Protein AF-X0W8D6-F1 (afdb_monomer)

Secondary structure (DSSP, 8-state):
-HHHHHHHHHHHHHHHHHHHHHHHT-----SSPPP--SS-PPPPSSS--SS--THHHHHHHHHHHHHHHHHHHHHTS--HHHHHHHHHHHIIIIIIITS----TTTHHHHHHHHHH-TT-PPPHHHHHHHHHHHHHHHHH-SHIIIII-HHHHHHHHH-SS-----HHHHHHH-

Structure (mmCIF, N/CA/C/O backbone):
data_AF-X0W8D6-F1
#
_entry.id   AF-X0W8D6-F1
#
loop_
_atom_site.group_PDB
_atom_site.id
_atom_site.type_symbol
_atom_site.label_atom_id
_atom_site.label_alt_id
_atom_site.label_comp_id
_atom_site.label_asym_id
_atom_site.label_entity_id
_atom_site.label_seq_id
_atom_site.pdbx_PDB_ins_code
_atom_site.Cartn_x
_atom_site.Cartn_y
_atom_site.Cartn_z
_atom_site.occupancy
_atom_site.B_iso_or_equiv
_atom_site.auth_seq_id
_atom_site.auth_comp_id
_atom_site.auth_asym_id
_atom_site.auth_atom_id
_atom_site.pdbx_PDB_model_num
ATOM 1 N N . MET A 1 1 ? -18.870 14.950 -43.318 1.00 57.53 1 MET A N 1
ATOM 2 C CA . MET A 1 1 ? -18.615 14.296 -42.012 1.00 57.53 1 MET A CA 1
ATOM 3 C C . MET A 1 1 ? -17.134 14.039 -41.727 1.00 57.53 1 MET A C 1
ATOM 5 O O . MET A 1 1 ? -16.664 14.544 -40.721 1.00 57.53 1 MET A O 1
ATOM 9 N N . ILE A 1 2 ? -16.368 13.355 -42.591 1.00 62.09 2 ILE A N 1
ATOM 10 C CA . ILE A 1 2 ? -14.949 12.997 -42.324 1.00 62.09 2 ILE A CA 1
ATOM 11 C C . ILE A 1 2 ? -14.048 14.218 -42.045 1.00 62.09 2 ILE A C 1
ATOM 13 O O . ILE A 1 2 ? -13.246 14.195 -41.120 1.00 62.09 2 ILE A O 1
ATOM 17 N N . ARG A 1 3 ? -14.222 15.321 -42.785 1.00 66.56 3 ARG A N 1
ATOM 18 C CA . ARG A 1 3 ? -13.400 16.538 -42.635 1.00 66.56 3 ARG A CA 1
ATOM 19 C C . ARG A 1 3 ? -13.655 17.303 -41.325 1.00 66.56 3 ARG A C 1
ATOM 21 O O . ARG A 1 3 ? -12.725 17.871 -40.777 1.00 66.56 3 ARG A O 1
ATOM 28 N N . GLN A 1 4 ? -14.887 17.284 -40.807 1.00 63.94 4 GLN A N 1
ATOM 29 C CA . GLN A 1 4 ? -15.228 17.864 -39.495 1.00 63.94 4 GLN A CA 1
ATOM 30 C C . GLN A 1 4 ? -14.720 16.993 -38.345 1.00 63.94 4 GLN A C 1
ATOM 32 O O . GLN A 1 4 ? -14.195 17.519 -37.371 1.00 63.94 4 GLN A O 1
ATOM 37 N N . LEU A 1 5 ? -14.816 15.669 -38.492 1.00 62.78 5 LEU A N 1
ATOM 38 C CA . LEU A 1 5 ? -14.273 14.721 -37.524 1.00 62.78 5 LEU A CA 1
ATOM 39 C C . LEU A 1 5 ? -12.746 14.879 -37.408 1.00 62.78 5 LEU A C 1
ATOM 41 O O . LEU A 1 5 ? -12.223 14.937 -36.303 1.00 62.78 5 LEU A O 1
ATOM 45 N N . LEU A 1 6 ? -12.053 15.053 -38.542 1.00 65.12 6 LEU A N 1
ATOM 46 C CA . LEU A 1 6 ? -10.605 15.265 -38.591 1.00 65.12 6 LEU A CA 1
ATOM 47 C C . LEU A 1 6 ? -10.175 16.572 -37.904 1.00 65.12 6 LEU A C 1
ATOM 49 O O . LEU A 1 6 ? -9.190 16.560 -37.185 1.00 65.12 6 LEU A O 1
ATOM 53 N N . ILE A 1 7 ? -10.918 17.673 -38.076 1.00 71.19 7 ILE A N 1
ATOM 54 C CA . ILE A 1 7 ? -10.609 18.986 -37.469 1.00 71.19 7 ILE A CA 1
ATOM 55 C C . ILE A 1 7 ? -10.805 18.982 -35.942 1.00 71.19 7 ILE A C 1
ATOM 57 O O . ILE A 1 7 ? -10.118 19.715 -35.238 1.00 71.19 7 ILE A O 1
ATOM 61 N N . ILE A 1 8 ? -11.721 18.158 -35.424 1.00 73.25 8 ILE A N 1
ATOM 62 C CA . ILE A 1 8 ? -11.970 18.024 -33.978 1.00 73.25 8 ILE A CA 1
ATOM 63 C C . ILE A 1 8 ? -10.959 17.067 -33.327 1.00 73.25 8 ILE A C 1
ATOM 65 O O . ILE A 1 8 ? -10.550 17.280 -32.188 1.00 73.25 8 ILE A O 1
ATOM 69 N N . LEU A 1 9 ? -10.526 16.026 -34.045 1.00 71.94 9 LEU A N 1
ATOM 70 C CA . LEU A 1 9 ? -9.599 15.014 -33.531 1.00 71.94 9 LEU A CA 1
ATOM 71 C C . LEU A 1 9 ? -8.123 15.412 -33.643 1.00 71.94 9 LEU A C 1
ATOM 73 O O . LEU A 1 9 ? -7.342 15.022 -32.779 1.00 71.94 9 LEU A O 1
ATOM 77 N N . THR A 1 10 ? -7.721 16.205 -34.640 1.00 73.19 10 THR A N 1
ATOM 78 C CA . THR A 1 10 ? -6.333 16.681 -34.786 1.00 73.19 10 THR A CA 1
ATOM 79 C C . THR A 1 10 ? -5.788 17.470 -33.589 1.00 73.19 10 THR A C 1
ATOM 81 O O . THR A 1 10 ? -4.664 17.160 -33.195 1.00 73.19 10 THR A O 1
ATOM 84 N N . PRO A 1 11 ? -6.507 18.411 -32.939 1.00 78.19 11 PRO A N 1
ATOM 85 C CA . PRO A 1 11 ? -5.974 19.122 -31.774 1.00 78.19 11 PRO A CA 1
ATOM 86 C C . PRO A 1 11 ? -5.831 18.234 -30.532 1.00 78.19 11 PRO A C 1
ATOM 88 O O . PRO A 1 11 ? -5.205 18.661 -29.572 1.00 78.19 11 PRO A O 1
ATOM 91 N N . ILE A 1 12 ? -6.389 17.017 -30.536 1.00 79.75 12 ILE A N 1
ATOM 92 C CA . ILE A 1 12 ? -6.284 16.048 -29.434 1.00 79.75 12 ILE A CA 1
ATOM 93 C C . ILE A 1 12 ? -5.220 14.991 -29.755 1.00 79.75 12 ILE A C 1
ATOM 95 O O . ILE A 1 12 ? -4.371 14.684 -28.924 1.00 79.75 12 ILE A O 1
ATOM 99 N N . LEU A 1 13 ? -5.223 14.463 -30.981 1.00 81.69 13 LEU A N 1
ATOM 100 C CA . LEU A 1 13 ? -4.274 13.445 -31.435 1.00 81.69 13 LEU A CA 1
ATOM 101 C C . LEU A 1 13 ? -2.849 13.982 -31.542 1.00 81.69 13 LEU A C 1
ATOM 103 O O . LEU A 1 13 ? -1.914 13.280 -31.181 1.00 81.69 13 LEU A O 1
ATOM 107 N N . LEU A 1 14 ? -2.668 15.213 -32.017 1.00 83.06 14 LEU A N 1
ATOM 108 C CA . LEU A 1 14 ? -1.343 15.786 -32.235 1.00 83.06 14 LEU A CA 1
ATOM 109 C C . LEU A 1 14 ? -0.573 16.029 -30.921 1.00 83.06 14 LEU A C 1
ATOM 111 O O . LEU A 1 14 ? 0.573 15.583 -30.848 1.00 83.06 14 LEU A O 1
ATOM 115 N N . PRO A 1 15 ? -1.157 16.621 -29.855 1.00 83.31 15 PRO A N 1
ATOM 116 C CA . PRO A 1 15 ? -0.472 16.687 -28.567 1.00 83.31 15 PRO A CA 1
ATOM 117 C C . PRO A 1 15 ? -0.327 15.312 -27.912 1.00 83.31 15 PRO A C 1
ATOM 119 O O . PRO A 1 15 ? 0.687 15.081 -27.268 1.00 83.31 15 PRO A O 1
ATOM 122 N N . LEU A 1 16 ? -1.269 14.379 -28.098 1.00 82.94 16 LEU A N 1
ATOM 123 C CA . LEU A 1 16 ? -1.157 13.022 -27.550 1.00 82.94 16 LEU A CA 1
ATOM 124 C C . LEU A 1 16 ? 0.011 12.245 -28.180 1.00 82.94 16 LEU A C 1
ATOM 126 O O . LEU A 1 16 ? 0.792 11.620 -27.469 1.00 82.94 16 LEU A O 1
ATOM 130 N N . ILE A 1 17 ? 0.163 12.323 -29.504 1.00 83.38 17 ILE A N 1
ATOM 131 C CA . ILE A 1 17 ? 1.278 11.716 -30.242 1.00 83.38 17 ILE A CA 1
ATOM 132 C C . ILE A 1 17 ? 2.597 12.384 -29.842 1.00 83.38 17 ILE A C 1
ATOM 134 O O . ILE A 1 17 ? 3.574 11.688 -29.578 1.00 83.38 17 ILE A O 1
ATOM 138 N N . LEU A 1 18 ? 2.625 13.716 -29.730 1.00 83.94 18 LEU A N 1
ATOM 139 C CA . LEU A 1 18 ? 3.806 14.447 -29.271 1.00 83.94 18 LEU A CA 1
ATOM 140 C C . LEU A 1 18 ? 4.206 14.039 -27.843 1.00 83.94 18 LEU A C 1
ATOM 142 O O . LEU A 1 18 ? 5.385 13.820 -27.576 1.00 83.94 18 LEU A O 1
ATOM 146 N N . LEU A 1 19 ? 3.231 13.876 -26.945 1.00 81.06 19 LEU A N 1
ATOM 147 C CA . LEU A 1 19 ? 3.448 13.417 -25.574 1.00 81.06 19 LEU A CA 1
ATOM 148 C C . LEU A 1 19 ? 4.019 11.991 -25.539 1.00 81.06 19 LEU A C 1
ATOM 150 O O . LEU A 1 19 ? 4.934 11.725 -24.767 1.00 81.06 19 LEU A O 1
ATOM 154 N N . MET A 1 20 ? 3.526 11.087 -26.395 1.00 77.62 20 MET A N 1
ATOM 155 C CA . MET A 1 20 ? 4.047 9.717 -26.495 1.00 77.62 20 MET A CA 1
ATOM 156 C C . MET A 1 20 ? 5.480 9.667 -27.041 1.00 77.62 20 MET A C 1
ATOM 158 O O . MET A 1 20 ? 6.289 8.888 -26.540 1.00 77.62 20 MET A O 1
ATOM 162 N N . VAL A 1 21 ? 5.818 10.510 -28.022 1.00 79.50 21 VAL A N 1
ATOM 163 C CA . VAL A 1 21 ? 7.187 10.614 -28.560 1.00 79.50 21 VAL A CA 1
ATOM 164 C C . VAL A 1 21 ? 8.150 11.165 -27.504 1.00 79.50 21 VAL A C 1
ATOM 166 O O . VAL A 1 21 ? 9.241 10.628 -27.331 1.00 79.50 21 VAL A O 1
ATOM 169 N N . LEU A 1 22 ? 7.737 12.190 -26.750 1.00 74.50 22 LEU A N 1
ATOM 170 C CA . LEU A 1 22 ? 8.529 12.744 -25.646 1.00 74.50 22 LEU A CA 1
ATOM 171 C C . LEU A 1 22 ? 8.705 11.744 -24.495 1.00 74.50 22 LEU A C 1
ATOM 173 O O . LEU A 1 22 ? 9.785 11.673 -23.915 1.00 74.50 22 LEU A O 1
ATOM 177 N N . ALA A 1 23 ? 7.681 10.941 -24.192 1.00 71.75 23 ALA A N 1
ATOM 178 C CA . ALA A 1 23 ? 7.766 9.889 -23.182 1.00 71.75 23 ALA A CA 1
ATOM 179 C C . ALA A 1 23 ? 8.738 8.766 -23.582 1.00 71.75 23 ALA A C 1
ATOM 181 O O . ALA A 1 23 ? 9.431 8.236 -22.724 1.00 71.75 23 ALA A O 1
ATOM 182 N N . HIS A 1 24 ? 8.839 8.434 -24.874 1.00 63.78 24 HIS A N 1
ATOM 183 C CA . HIS A 1 24 ? 9.802 7.441 -25.371 1.00 63.78 24 HIS A CA 1
ATOM 184 C C . HIS A 1 24 ? 11.262 7.897 -25.255 1.00 63.78 24 HIS A C 1
ATOM 186 O O . HIS A 1 24 ? 12.157 7.071 -25.110 1.00 63.78 24 HIS A O 1
ATOM 192 N N . ALA A 1 25 ? 11.512 9.206 -25.323 1.00 62.22 25 ALA A N 1
ATOM 193 C CA . ALA A 1 25 ? 12.846 9.772 -25.136 1.00 62.22 25 ALA A CA 1
ATOM 194 C C . ALA A 1 25 ? 13.243 9.898 -23.652 1.00 62.22 25 ALA A C 1
ATOM 196 O O . ALA A 1 25 ? 14.393 10.222 -23.348 1.00 62.22 25 ALA A O 1
ATOM 197 N N . ALA A 1 26 ? 12.310 9.666 -22.723 1.00 62.50 26 ALA A N 1
ATOM 198 C CA . ALA A 1 26 ? 12.580 9.738 -21.299 1.00 62.50 26 ALA A CA 1
ATOM 199 C C . ALA A 1 26 ? 13.265 8.448 -20.826 1.00 62.50 26 ALA A C 1
ATOM 201 O O . ALA A 1 26 ? 12.633 7.412 -20.637 1.00 62.50 26 ALA A O 1
ATOM 202 N N . MET A 1 27 ? 14.574 8.528 -20.601 1.00 56.41 27 MET A N 1
ATOM 203 C CA . MET A 1 27 ? 15.297 7.505 -19.850 1.00 56.41 27 MET A CA 1
ATOM 204 C C . MET A 1 27 ? 14.850 7.562 -18.385 1.00 56.41 27 MET A C 1
ATOM 206 O O . MET A 1 27 ? 14.756 8.647 -17.804 1.00 56.41 27 MET A O 1
ATOM 210 N N . ALA A 1 28 ? 14.568 6.403 -17.788 1.00 56.03 28 ALA A N 1
ATOM 211 C CA . ALA A 1 28 ? 14.249 6.285 -16.370 1.00 56.03 28 ALA A CA 1
ATOM 212 C C . ALA A 1 28 ? 15.480 6.673 -15.537 1.00 56.03 28 ALA A C 1
ATOM 214 O O . ALA A 1 28 ? 16.357 5.856 -15.274 1.00 56.03 28 ALA A O 1
ATOM 215 N N . GLN A 1 29 ? 15.568 7.949 -15.173 1.00 50.69 29 GLN A N 1
ATOM 216 C CA . GLN A 1 29 ? 16.638 8.475 -14.340 1.00 50.69 29 GLN A CA 1
ATOM 217 C C . GLN A 1 29 ? 16.214 8.378 -12.872 1.00 50.69 29 GLN A C 1
ATOM 219 O O . GLN A 1 29 ? 15.132 8.844 -12.506 1.00 50.69 29 GLN A O 1
ATOM 224 N N . GLU A 1 30 ? 17.063 7.795 -12.025 1.00 58.53 30 GLU A N 1
ATOM 225 C CA . GLU A 1 30 ? 16.893 7.816 -10.571 1.00 58.53 30 GLU A CA 1
ATOM 226 C C . GLU A 1 30 ? 16.894 9.269 -10.082 1.00 58.53 30 GLU A C 1
ATOM 228 O O . GLU A 1 30 ? 17.929 9.919 -9.952 1.00 58.53 30 GLU A O 1
ATOM 233 N N . LEU A 1 31 ? 15.693 9.808 -9.862 1.00 53.72 31 LEU A N 1
ATOM 234 C CA . LEU A 1 31 ? 15.482 11.218 -9.527 1.00 53.72 31 LEU A CA 1
ATOM 235 C C . LEU A 1 31 ? 16.000 11.569 -8.118 1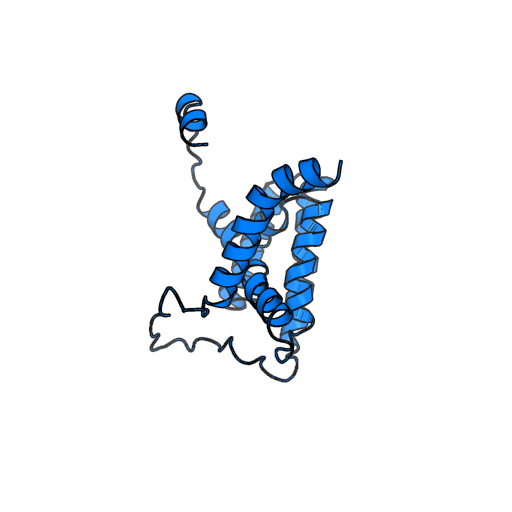.00 53.72 31 LEU A C 1
ATOM 237 O O . LEU A 1 31 ? 16.118 12.743 -7.776 1.00 53.72 31 LEU A O 1
ATOM 241 N N . ILE A 1 32 ? 16.295 10.554 -7.299 1.00 64.88 32 ILE A N 1
ATOM 242 C CA . ILE A 1 32 ? 16.840 10.676 -5.947 1.00 64.88 32 ILE A CA 1
ATOM 243 C C . ILE A 1 32 ? 17.892 9.568 -5.774 1.00 64.88 32 ILE A C 1
ATOM 245 O O . ILE A 1 32 ? 17.506 8.398 -5.733 1.00 64.88 32 ILE A O 1
ATOM 249 N N . PRO A 1 33 ? 19.194 9.893 -5.672 1.00 65.56 33 PRO A N 1
ATOM 250 C CA . PRO A 1 33 ? 20.211 8.887 -5.400 1.00 65.56 33 PRO A CA 1
ATOM 251 C C . PRO A 1 33 ? 19.962 8.268 -4.022 1.00 65.56 33 PRO A C 1
ATOM 253 O O . PRO A 1 33 ? 19.711 8.973 -3.039 1.00 65.56 33 PRO A O 1
ATOM 256 N N . ILE A 1 34 ? 20.003 6.939 -3.958 1.00 66.00 34 ILE A N 1
ATOM 257 C CA . ILE A 1 34 ? 19.821 6.194 -2.713 1.00 66.00 34 ILE A CA 1
ATOM 258 C C . ILE A 1 34 ? 21.017 6.517 -1.798 1.00 66.00 34 ILE A C 1
ATOM 260 O O . ILE A 1 34 ? 22.154 6.477 -2.267 1.00 66.00 34 ILE A O 1
ATOM 264 N N . PRO A 1 35 ? 20.812 6.874 -0.519 1.00 70.50 35 PRO A N 1
ATOM 265 C CA . PRO A 1 35 ? 21.925 7.164 0.379 1.00 70.50 35 PRO A CA 1
ATOM 266 C C . PRO A 1 35 ? 22.774 5.912 0.646 1.00 70.50 35 PRO A C 1
ATOM 268 O O . PRO A 1 35 ? 22.236 4.829 0.882 1.00 70.50 35 PRO A O 1
ATOM 271 N N . ASP A 1 36 ? 24.098 6.079 0.675 1.00 72.44 36 ASP A N 1
ATOM 272 C CA . ASP A 1 36 ? 25.033 4.997 0.989 1.00 72.44 36 ASP A CA 1
ATOM 273 C C . ASP A 1 36 ? 24.930 4.594 2.465 1.00 72.44 36 ASP A C 1
ATOM 275 O O . ASP A 1 36 ? 25.307 5.333 3.381 1.00 72.44 36 ASP A O 1
ATOM 279 N N . PHE A 1 37 ? 24.428 3.386 2.719 1.00 74.75 37 PHE A N 1
ATOM 280 C CA . PHE A 1 37 ? 24.322 2.837 4.066 1.00 74.75 37 PHE A CA 1
ATOM 281 C C . PHE A 1 37 ? 25.530 1.947 4.394 1.00 74.75 37 PHE A C 1
ATOM 283 O O . PHE A 1 37 ? 25.726 0.891 3.803 1.00 74.75 37 PHE A O 1
ATOM 290 N N . THR A 1 38 ? 26.304 2.297 5.425 1.00 73.38 38 THR A N 1
ATOM 291 C CA . THR A 1 38 ? 27.498 1.525 5.843 1.00 73.38 38 THR A CA 1
ATOM 292 C C . THR A 1 38 ? 27.164 0.181 6.505 1.00 73.38 38 THR A C 1
ATOM 294 O O . THR A 1 38 ? 27.982 -0.733 6.509 1.00 73.38 38 THR A O 1
ATOM 297 N N . LYS A 1 39 ? 25.977 0.062 7.117 1.00 73.31 39 LYS A N 1
ATOM 298 C CA . LYS A 1 39 ? 25.540 -1.118 7.896 1.00 73.31 39 LYS A CA 1
ATOM 299 C C . LYS A 1 39 ? 24.380 -1.893 7.272 1.00 73.31 39 LYS A C 1
ATOM 301 O O . LYS A 1 39 ? 24.091 -2.996 7.731 1.00 73.31 39 LYS A O 1
ATOM 306 N N . TYR A 1 40 ? 23.692 -1.323 6.287 1.00 65.62 40 TYR A N 1
ATOM 307 C CA . TYR A 1 40 ? 22.492 -1.912 5.705 1.00 65.62 40 TYR A CA 1
ATOM 308 C C . TYR A 1 40 ? 22.708 -2.127 4.214 1.00 65.62 40 TYR A C 1
ATOM 310 O O . TYR A 1 40 ? 22.841 -1.173 3.460 1.00 65.62 40 TYR A O 1
ATOM 318 N N . GLN A 1 41 ? 22.759 -3.387 3.795 1.00 62.56 41 GLN A N 1
ATOM 319 C CA . GLN A 1 41 ? 22.830 -3.727 2.379 1.00 62.56 41 GLN A CA 1
ATOM 320 C C . GLN A 1 41 ? 21.438 -3.529 1.777 1.00 62.56 41 GLN A C 1
ATOM 322 O O . GLN A 1 41 ? 20.470 -4.159 2.216 1.00 62.56 41 GLN A O 1
ATOM 327 N N . ILE A 1 42 ? 21.331 -2.623 0.806 1.00 62.62 42 ILE A N 1
ATOM 328 C CA . ILE A 1 42 ? 20.111 -2.453 0.019 1.00 62.62 42 ILE A CA 1
ATOM 329 C C . ILE A 1 42 ? 19.929 -3.738 -0.790 1.00 62.62 42 ILE A C 1
ATOM 331 O O . ILE A 1 42 ? 20.876 -4.252 -1.376 1.00 62.62 42 ILE A O 1
ATOM 335 N N . LYS A 1 43 ? 18.722 -4.303 -0.769 1.00 58.88 43 LYS A N 1
ATOM 336 C CA . LYS A 1 43 ? 18.422 -5.495 -1.560 1.00 58.88 43 LYS A CA 1
ATOM 337 C C . LYS A 1 43 ? 18.237 -5.064 -3.015 1.00 58.88 43 LYS A C 1
ATOM 339 O O . LYS A 1 43 ? 17.350 -4.255 -3.277 1.00 58.88 43 LYS A O 1
ATOM 344 N N . ASP A 1 44 ? 19.051 -5.598 -3.922 1.00 55.62 44 ASP A N 1
ATOM 345 C CA . ASP A 1 44 ? 18.987 -5.267 -5.348 1.00 55.62 44 ASP A CA 1
ATOM 346 C C . ASP A 1 44 ? 17.591 -5.554 -5.922 1.00 55.62 44 ASP A C 1
ATOM 348 O O . ASP A 1 44 ? 17.045 -6.649 -5.764 1.00 55.62 44 ASP A O 1
ATOM 352 N N . THR A 1 45 ? 17.005 -4.553 -6.579 1.00 56.47 45 THR A N 1
ATOM 353 C CA . THR A 1 45 ? 15.676 -4.610 -7.217 1.00 56.47 45 THR A CA 1
ATOM 354 C C . THR A 1 45 ? 15.747 -4.867 -8.725 1.00 56.47 45 THR A C 1
ATOM 356 O O . THR A 1 45 ? 14.733 -5.191 -9.338 1.00 56.47 45 THR A O 1
ATOM 359 N N . ILE A 1 46 ? 16.938 -4.731 -9.320 1.00 49.91 46 ILE A N 1
ATOM 360 C CA . ILE A 1 46 ? 17.170 -4.740 -10.775 1.00 49.91 46 ILE A CA 1
ATOM 361 C C . ILE A 1 46 ? 17.220 -6.165 -11.344 1.00 49.91 46 ILE A C 1
ATOM 363 O O . ILE A 1 46 ? 16.876 -6.377 -12.502 1.00 49.91 46 ILE A O 1
ATOM 367 N N . ASN A 1 47 ? 17.579 -7.159 -10.530 1.00 48.84 47 ASN A N 1
ATOM 368 C CA . ASN A 1 47 ? 17.562 -8.564 -10.929 1.00 48.84 47 ASN A CA 1
ATOM 369 C C . ASN A 1 47 ? 16.489 -9.306 -10.127 1.00 48.84 47 ASN A C 1
ATOM 371 O O . ASN A 1 47 ? 16.517 -9.215 -8.896 1.00 48.84 47 ASN A O 1
ATOM 375 N N . PRO A 1 48 ? 15.568 -10.065 -10.756 1.00 49.78 48 PRO A N 1
ATOM 376 C CA . PRO A 1 48 ? 14.729 -10.981 -10.001 1.00 49.78 48 PRO A CA 1
ATOM 377 C C . PRO A 1 48 ? 15.673 -11.943 -9.267 1.00 49.78 48 PRO A C 1
ATOM 379 O O . PRO A 1 48 ? 16.460 -12.634 -9.922 1.00 49.78 48 PRO A O 1
ATOM 382 N N . PRO A 1 49 ? 15.669 -11.993 -7.923 1.00 47.19 49 PRO A N 1
ATOM 383 C CA . PRO A 1 49 ? 16.413 -13.030 -7.243 1.00 47.19 49 PRO A CA 1
ATOM 384 C C . PRO A 1 49 ? 15.834 -14.365 -7.713 1.00 47.19 49 PRO A C 1
ATOM 386 O O . PRO A 1 49 ? 14.634 -14.615 -7.597 1.00 47.19 49 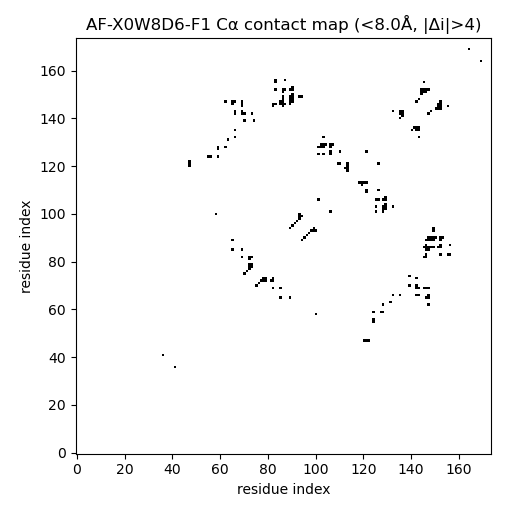PRO A O 1
ATOM 389 N N . GLY A 1 50 ? 16.683 -15.212 -8.292 1.00 49.47 50 GLY A N 1
ATOM 390 C CA . GLY A 1 50 ? 16.331 -16.608 -8.510 1.00 49.47 50 GLY A CA 1
ATOM 391 C 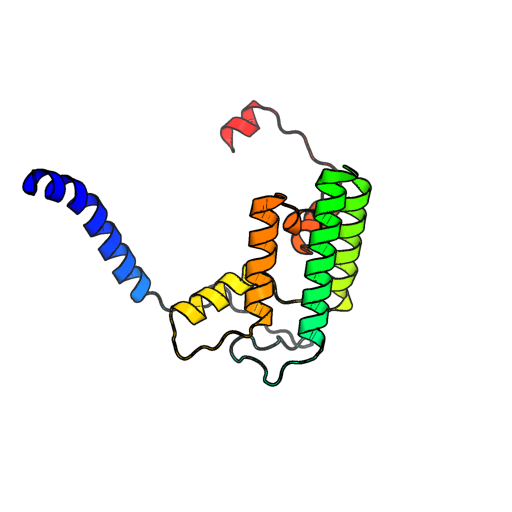C . GLY A 1 50 ? 16.035 -17.317 -7.182 1.00 49.47 50 GLY A C 1
ATOM 392 O O . GLY A 1 50 ? 16.127 -16.731 -6.101 1.00 49.47 50 GLY A O 1
ATOM 393 N N . PRO A 1 51 ? 15.884 -18.642 -7.256 1.00 47.75 51 PRO A N 1
ATOM 394 C CA . PRO A 1 51 ? 14.601 -19.348 -7.191 1.00 47.75 51 PRO A CA 1
ATOM 395 C C . PRO A 1 51 ? 13.664 -18.877 -6.064 1.00 47.75 51 PRO A C 1
ATOM 397 O O . PRO A 1 51 ? 14.105 -18.490 -4.985 1.00 47.75 51 PRO A O 1
ATOM 400 N N . VAL A 1 52 ? 12.356 -18.994 -6.325 1.00 49.06 52 VAL A N 1
ATOM 401 C CA . VAL A 1 52 ? 11.237 -18.659 -5.428 1.00 49.06 52 VAL A CA 1
ATOM 402 C C . VAL A 1 52 ? 11.537 -19.068 -3.985 1.00 49.06 52 VAL A C 1
ATOM 404 O O . VAL A 1 52 ? 11.491 -20.248 -3.629 1.00 49.06 52 VAL A O 1
ATOM 407 N N . GLN A 1 53 ? 11.854 -18.088 -3.140 1.00 56.69 53 GLN A N 1
ATOM 408 C CA . GLN A 1 53 ? 12.003 -18.330 -1.713 1.00 56.69 53 GLN A CA 1
ATOM 409 C C . GLN A 1 53 ? 10.600 -18.513 -1.126 1.00 56.69 53 GLN A C 1
ATOM 411 O O . GLN A 1 53 ? 9.698 -17.713 -1.370 1.00 56.69 53 GLN A O 1
ATOM 416 N N . THR A 1 54 ? 10.401 -19.561 -0.326 1.00 57.75 54 THR A N 1
ATOM 417 C CA . THR A 1 54 ? 9.132 -19.903 0.356 1.00 57.75 54 THR A CA 1
ATOM 418 C C . THR A 1 54 ? 8.517 -18.747 1.158 1.00 57.75 54 THR A C 1
ATOM 420 O O . THR A 1 54 ? 7.324 -18.756 1.462 1.00 57.75 54 THR A O 1
ATOM 423 N N . SER A 1 55 ? 9.314 -17.725 1.461 1.00 65.81 55 SER A N 1
ATOM 424 C CA . SER A 1 55 ? 8.911 -16.457 2.055 1.00 65.81 55 SER A CA 1
ATOM 425 C C . SER A 1 55 ? 7.887 -15.671 1.217 1.00 65.81 55 SER A C 1
ATOM 427 O O . SER A 1 55 ? 7.005 -15.036 1.791 1.00 65.81 55 SER A O 1
ATOM 429 N N . GLU A 1 56 ? 7.922 -15.732 -0.114 1.00 72.25 56 GLU A N 1
ATOM 430 C CA . GLU A 1 56 ? 7.031 -14.925 -0.968 1.00 72.25 56 GLU A CA 1
ATOM 431 C C . GLU A 1 56 ? 5.556 -15.328 -0.843 1.00 72.25 56 GLU A C 1
ATOM 433 O O . GLU A 1 56 ? 4.674 -14.475 -0.721 1.00 72.25 56 GLU A O 1
ATOM 438 N N . TYR A 1 57 ? 5.278 -16.633 -0.794 1.00 79.62 57 TYR A N 1
ATOM 439 C CA . TYR A 1 57 ? 3.916 -17.140 -0.615 1.00 79.62 57 TYR A CA 1
ATOM 440 C C . TYR A 1 57 ? 3.361 -16.843 0.778 1.00 79.62 57 TYR A C 1
ATOM 442 O O . TYR A 1 57 ? 2.162 -16.610 0.922 1.00 79.62 57 TYR A O 1
ATOM 450 N N . LEU A 1 58 ? 4.223 -16.818 1.798 1.00 82.81 58 LEU A N 1
ATOM 451 C CA . LEU A 1 58 ? 3.818 -16.490 3.162 1.00 82.81 58 LEU A CA 1
ATOM 452 C C . LEU A 1 58 ? 3.395 -15.021 3.279 1.00 82.81 58 LEU A C 1
ATOM 454 O O . LEU A 1 58 ? 2.398 -14.724 3.936 1.00 82.81 58 LEU A O 1
ATOM 458 N N . ASP A 1 59 ? 4.090 -14.113 2.590 1.00 81.38 59 ASP A N 1
ATOM 459 C CA . ASP A 1 59 ? 3.681 -12.707 2.539 1.00 81.38 59 ASP A CA 1
ATOM 460 C C . ASP A 1 59 ? 2.387 -12.526 1.755 1.00 81.38 59 ASP A C 1
ATOM 462 O O . ASP A 1 59 ? 1.524 -11.753 2.167 1.00 81.38 59 ASP A O 1
ATOM 466 N N . LEU A 1 60 ? 2.228 -13.249 0.644 1.00 86.06 60 LEU A N 1
ATOM 467 C CA . LEU A 1 60 ? 1.006 -13.200 -0.152 1.00 86.06 60 LEU A CA 1
ATOM 468 C C . LEU A 1 60 ? -0.202 -13.704 0.648 1.00 86.06 60 LEU A C 1
ATOM 470 O O . LEU A 1 60 ? -1.266 -13.084 0.632 1.00 86.06 60 LEU A O 1
ATOM 474 N N . ALA A 1 61 ? -0.028 -14.794 1.398 1.00 89.12 61 ALA A N 1
ATOM 475 C CA . ALA A 1 61 ? -1.044 -15.319 2.301 1.00 89.12 61 ALA A CA 1
ATOM 476 C C . ALA A 1 61 ? -1.374 -14.324 3.425 1.00 89.12 61 ALA A C 1
ATOM 478 O O . ALA A 1 61 ? -2.548 -14.100 3.720 1.00 89.12 61 ALA A O 1
ATOM 479 N N . ALA A 1 62 ? -0.363 -13.678 4.015 1.00 88.12 62 ALA A N 1
ATOM 480 C CA . ALA A 1 62 ? -0.563 -12.642 5.025 1.00 88.12 62 ALA A CA 1
ATOM 481 C C . ALA A 1 62 ? -1.305 -11.418 4.459 1.00 88.12 62 ALA A C 1
ATOM 483 O O . ALA A 1 62 ? -2.210 -10.899 5.113 1.00 88.12 62 ALA A O 1
ATOM 484 N N . LEU A 1 63 ? -0.986 -10.993 3.231 1.00 89.44 63 LEU A N 1
ATOM 485 C CA . LEU A 1 63 ? -1.694 -9.921 2.528 1.00 89.44 63 LEU A CA 1
ATOM 486 C C . LEU A 1 63 ? -3.166 -10.287 2.310 1.00 89.44 63 LEU A C 1
ATOM 488 O O . LEU A 1 63 ? -4.048 -9.499 2.646 1.00 89.44 63 LEU A O 1
ATOM 492 N N . LEU A 1 64 ? -3.438 -11.481 1.782 1.00 92.81 64 LEU A N 1
ATOM 493 C CA . LEU A 1 64 ? -4.794 -11.988 1.562 1.00 92.81 64 LEU A CA 1
ATOM 494 C C . LEU A 1 64 ? -5.605 -12.042 2.856 1.00 92.81 64 LEU A C 1
ATOM 496 O O . LEU A 1 64 ? -6.743 -11.565 2.901 1.00 92.81 64 LEU A O 1
ATOM 500 N N . ALA A 1 65 ? -5.015 -12.592 3.917 1.00 93.75 65 ALA A N 1
ATOM 501 C CA . ALA A 1 65 ? -5.639 -12.663 5.229 1.00 93.75 65 ALA A CA 1
ATOM 502 C C . ALA A 1 65 ? -5.920 -11.258 5.777 1.00 93.75 65 ALA A C 1
ATOM 504 O O . ALA A 1 65 ? -7.042 -10.982 6.201 1.00 93.75 65 ALA A O 1
ATOM 505 N N . GLY A 1 66 ? -4.941 -10.353 5.699 1.00 92.81 66 GLY A N 1
ATOM 506 C CA . GLY A 1 66 ? -5.070 -8.964 6.130 1.00 92.81 66 GLY A CA 1
ATOM 507 C C . GLY A 1 66 ? -6.177 -8.219 5.387 1.00 92.81 66 GLY A C 1
ATOM 508 O O . GLY A 1 66 ? -7.025 -7.600 6.023 1.00 92.81 66 GLY A O 1
ATOM 509 N N . LEU A 1 67 ? -6.234 -8.330 4.057 1.00 93.50 67 LEU A N 1
ATOM 510 C CA . LEU A 1 67 ? -7.281 -7.719 3.230 1.00 93.50 67 LEU A CA 1
ATOM 511 C C . LEU A 1 67 ? -8.672 -8.276 3.557 1.00 93.50 67 LEU A C 1
ATOM 513 O O . LEU A 1 67 ? -9.639 -7.515 3.655 1.00 93.50 67 LEU A O 1
ATOM 517 N N . SER A 1 68 ? -8.774 -9.584 3.783 1.00 94.94 68 SER A N 1
ATOM 518 C CA . SER A 1 68 ? -10.032 -10.246 4.146 1.00 94.94 68 SER A CA 1
ATOM 519 C C . SER A 1 68 ? -10.521 -9.805 5.529 1.00 94.94 68 SER A C 1
ATOM 521 O O . SER A 1 68 ? -11.678 -9.414 5.682 1.00 94.94 68 SER A O 1
ATOM 523 N N . LEU A 1 69 ? -9.628 -9.781 6.524 1.00 94.75 69 LEU A N 1
ATOM 524 C CA . LEU A 1 69 ? -9.910 -9.288 7.876 1.00 94.75 69 LEU A CA 1
ATOM 525 C C . LEU A 1 69 ? -10.275 -7.803 7.878 1.00 94.75 69 LEU A C 1
ATOM 527 O O . LEU A 1 69 ? -11.244 -7.414 8.528 1.00 94.75 69 LEU A O 1
ATOM 531 N N . ALA A 1 70 ? -9.546 -6.978 7.124 1.00 92.94 70 ALA A N 1
ATOM 532 C CA . ALA A 1 70 ? -9.831 -5.555 6.988 1.00 92.94 70 ALA A CA 1
ATOM 533 C C . ALA A 1 70 ? -11.222 -5.329 6.387 1.00 92.94 70 ALA A C 1
ATOM 535 O O . ALA A 1 70 ? -12.006 -4.546 6.924 1.00 92.94 70 ALA A O 1
ATOM 536 N N . SER A 1 71 ? -11.559 -6.062 5.323 1.00 93.69 71 SER A N 1
ATOM 537 C CA . SER A 1 71 ? -12.872 -5.993 4.673 1.00 93.69 71 SER A CA 1
ATOM 538 C C . SER A 1 71 ? -13.985 -6.452 5.614 1.00 93.69 71 SER A C 1
ATOM 540 O O . SER A 1 71 ? -15.011 -5.784 5.737 1.00 93.69 71 SER A O 1
ATOM 542 N 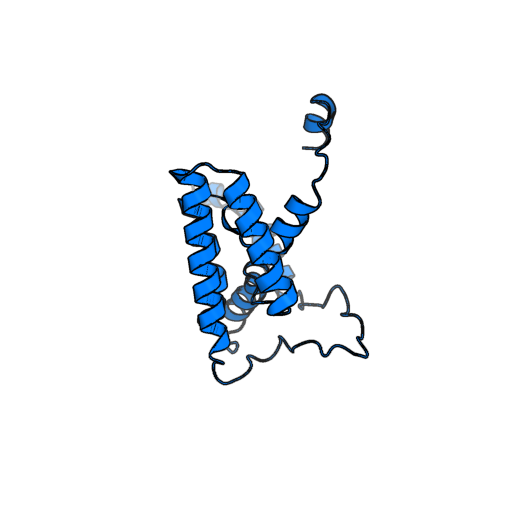N . TRP A 1 72 ? -13.763 -7.535 6.362 1.00 94.56 72 TRP A N 1
ATOM 543 C CA . TRP A 1 72 ? -14.714 -8.034 7.352 1.00 94.56 72 TRP A CA 1
ATOM 544 C C . TRP A 1 72 ? -14.948 -7.037 8.497 1.00 94.56 72 TRP A C 1
ATOM 546 O O . TRP A 1 72 ? -16.096 -6.760 8.863 1.00 94.56 72 TRP A O 1
ATOM 556 N N . PHE A 1 73 ? -13.886 -6.443 9.046 1.00 9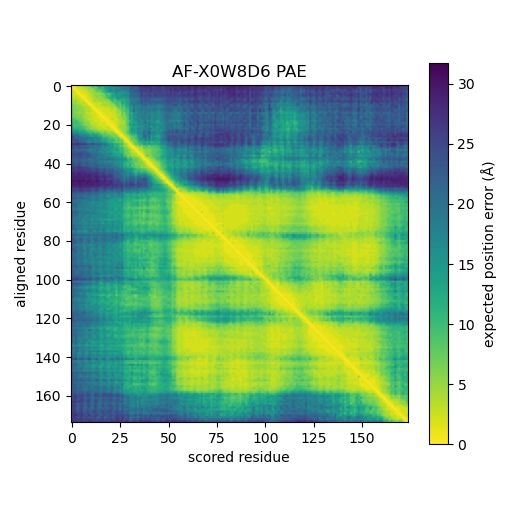3.44 73 PHE A N 1
ATOM 557 C CA . PHE A 1 73 ? -14.007 -5.438 10.103 1.00 93.44 73 PHE A CA 1
ATOM 558 C C . PHE A 1 73 ? -14.622 -4.128 9.618 1.00 93.44 73 PHE A C 1
ATOM 560 O O . PHE A 1 73 ? -15.341 -3.491 10.392 1.00 93.44 73 PHE A O 1
ATOM 567 N N . ALA A 1 74 ? -14.371 -3.740 8.368 1.00 90.81 74 ALA A N 1
ATOM 568 C CA . ALA A 1 74 ? -14.930 -2.535 7.772 1.00 90.81 74 ALA A CA 1
ATOM 569 C C . ALA A 1 74 ? -16.426 -2.686 7.462 1.00 90.81 74 ALA A C 1
ATOM 571 O O . ALA A 1 74 ? -17.209 -1.811 7.833 1.00 90.81 74 ALA A O 1
ATOM 572 N N . LEU A 1 75 ? -16.822 -3.793 6.826 1.00 90.31 75 LEU A N 1
ATOM 573 C CA . LEU A 1 75 ? -18.171 -3.971 6.278 1.00 90.31 75 LEU A CA 1
A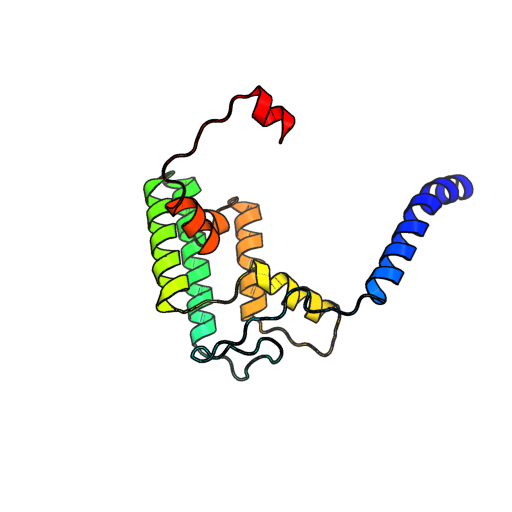TOM 574 C C . LEU A 1 75 ? -19.135 -4.656 7.243 1.00 90.31 75 LEU A C 1
ATOM 576 O O . LEU A 1 75 ? -20.272 -4.215 7.377 1.00 90.31 75 LEU A O 1
ATOM 580 N N . VAL A 1 76 ? -18.694 -5.713 7.930 1.00 92.12 76 VAL A N 1
ATOM 581 C CA . VAL A 1 76 ? -19.586 -6.537 8.762 1.00 92.12 76 VAL A CA 1
ATOM 582 C C . VAL A 1 76 ? -19.547 -6.076 10.210 1.00 92.12 76 VAL A C 1
ATOM 584 O O . VAL A 1 76 ? -20.565 -5.690 10.775 1.00 92.12 76 VAL A O 1
ATOM 587 N N . LYS A 1 77 ? -18.361 -6.079 10.831 1.00 91.19 77 LYS A N 1
ATOM 588 C CA . LYS A 1 77 ? -18.229 -5.748 12.261 1.00 91.19 77 LYS A CA 1
ATOM 589 C C . LYS A 1 77 ? -18.302 -4.241 12.532 1.00 91.19 77 LYS A C 1
ATOM 591 O O . LYS A 1 77 ? -18.522 -3.837 13.672 1.00 91.19 77 LYS A O 1
ATOM 596 N N . ARG A 1 78 ? -18.047 -3.420 11.506 1.00 88.56 78 ARG A N 1
ATOM 597 C CA . ARG A 1 78 ? -17.983 -1.948 11.541 1.00 88.56 78 ARG A CA 1
ATOM 598 C C . ARG A 1 78 ? -17.193 -1.400 12.743 1.00 88.56 78 ARG A C 1
ATOM 600 O O . ARG A 1 78 ? -17.560 -0.396 13.353 1.00 88.56 78 ARG A O 1
ATOM 607 N N . SER A 1 79 ? -16.102 -2.078 13.112 1.00 89.19 79 SER A N 1
ATOM 608 C CA . SER A 1 79 ? -15.3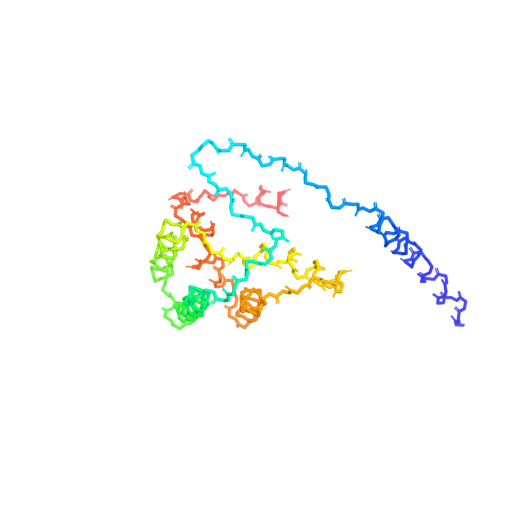60 -1.813 14.350 1.00 89.19 79 SER A CA 1
ATOM 609 C C . SER A 1 79 ? -14.064 -1.061 14.076 1.00 89.19 79 SER A C 1
ATOM 611 O O . SER A 1 79 ? -13.076 -1.649 13.642 1.00 89.19 79 SER A O 1
ATOM 613 N N 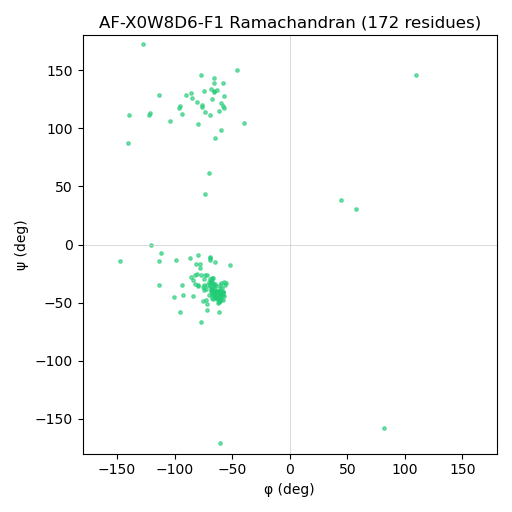. ARG A 1 80 ? -14.035 0.234 14.415 1.00 86.06 80 ARG A N 1
ATOM 614 C CA . ARG A 1 80 ? -12.831 1.075 14.267 1.00 86.06 80 ARG A CA 1
ATOM 615 C C . ARG A 1 80 ? -11.632 0.528 15.041 1.00 86.06 80 ARG A C 1
ATOM 617 O O . ARG A 1 80 ? -10.529 0.499 14.516 1.00 86.06 80 ARG A O 1
ATOM 624 N N . ARG A 1 81 ? -11.858 0.029 16.261 1.00 89.31 81 ARG A N 1
ATOM 625 C CA . ARG A 1 81 ? -10.803 -0.590 17.082 1.00 89.31 81 ARG A CA 1
ATOM 626 C C . ARG A 1 81 ? -10.195 -1.818 16.400 1.00 89.31 81 ARG A C 1
ATOM 628 O O . ARG A 1 81 ? -8.992 -2.015 16.488 1.00 89.31 81 ARG A O 1
ATOM 635 N N . GLY A 1 82 ? -11.015 -2.610 15.704 1.00 90.12 82 GLY A N 1
ATOM 636 C CA . GLY A 1 82 ? -10.548 -3.769 14.941 1.00 90.12 82 GLY A CA 1
ATOM 637 C C . GLY A 1 82 ? -9.610 -3.381 13.798 1.00 90.12 82 GLY A C 1
ATOM 638 O O . GLY A 1 82 ? -8.552 -3.986 13.663 1.00 90.12 82 GLY A O 1
ATOM 639 N N . LEU A 1 83 ? -9.951 -2.336 13.032 1.00 89.81 83 LEU A N 1
ATOM 640 C CA . LEU A 1 83 ? -9.064 -1.818 11.982 1.00 89.81 83 LEU A CA 1
ATOM 641 C C . LEU A 1 83 ? -7.757 -1.259 12.557 1.00 89.81 83 LEU A C 1
ATOM 643 O O . LEU A 1 83 ? -6.696 -1.581 12.039 1.00 89.81 83 LEU A O 1
ATOM 647 N N . TYR A 1 84 ? -7.818 -0.495 13.651 1.00 90.25 84 TYR A N 1
ATOM 648 C CA . TYR A 1 84 ? -6.622 0.041 14.313 1.00 90.25 84 TYR A CA 1
ATOM 649 C C . TYR A 1 84 ? -5.672 -1.055 14.813 1.00 90.25 84 TYR A C 1
ATOM 651 O O . TYR A 1 84 ? -4.462 -0.963 14.623 1.00 90.25 84 TYR A O 1
ATOM 659 N N . LEU A 1 85 ? -6.208 -2.110 15.435 1.00 92.62 85 LEU A N 1
ATOM 660 C CA . LEU A 1 85 ? -5.403 -3.247 15.893 1.00 92.62 85 LEU A CA 1
ATOM 661 C C . LEU A 1 85 ? -4.775 -4.002 14.720 1.00 92.62 85 LEU A C 1
ATOM 663 O O . LEU A 1 85 ? -3.612 -4.388 14.796 1.00 92.62 85 LEU A O 1
ATOM 667 N N . LEU A 1 86 ? -5.525 -4.178 13.630 1.00 91.94 86 LEU A N 1
ATOM 668 C CA . LEU A 1 86 ? -5.019 -4.809 12.414 1.00 91.94 86 LEU A CA 1
ATOM 669 C C . LEU A 1 86 ? -3.914 -3.966 11.756 1.00 91.94 86 LEU A C 1
ATOM 671 O O . LEU A 1 86 ? -2.899 -4.522 11.340 1.00 91.94 86 LEU A O 1
ATOM 675 N N . ALA A 1 87 ? -4.067 -2.640 11.739 1.00 90.19 87 ALA A N 1
ATOM 676 C CA . ALA A 1 87 ? -3.055 -1.698 11.265 1.00 90.19 87 ALA A CA 1
ATOM 677 C C . ALA A 1 87 ? -1.763 -1.793 12.086 1.00 90.19 87 ALA A C 1
ATOM 679 O O . ALA A 1 87 ? -0.678 -1.956 11.526 1.00 90.19 87 ALA A O 1
ATOM 680 N N . ALA A 1 88 ? -1.875 -1.772 13.416 1.00 91.31 88 ALA A N 1
ATOM 681 C CA . ALA A 1 88 ? -0.729 -1.914 14.310 1.00 91.31 88 ALA A CA 1
ATOM 682 C C . ALA A 1 88 ? -0.031 -3.274 14.139 1.00 91.31 88 ALA A C 1
ATOM 684 O O . ALA A 1 88 ? 1.193 -3.328 14.025 1.00 91.31 88 ALA A O 1
ATOM 685 N N . ALA A 1 89 ? -0.799 -4.367 14.057 1.00 91.25 89 ALA A N 1
ATOM 686 C CA . ALA A 1 89 ? -0.258 -5.703 13.820 1.00 91.25 89 ALA A CA 1
ATOM 687 C C . ALA A 1 89 ? 0.484 -5.790 12.475 1.00 91.25 89 ALA A C 1
ATOM 689 O O . ALA A 1 89 ? 1.591 -6.324 12.417 1.00 91.25 89 ALA A O 1
ATOM 690 N N . SER A 1 90 ? -0.084 -5.205 11.416 1.00 87.81 90 SER A N 1
ATOM 691 C CA . SER A 1 90 ? 0.533 -5.157 10.087 1.00 87.81 90 SER A CA 1
ATOM 692 C C . SER A 1 90 ? 1.836 -4.356 10.092 1.00 87.81 90 SER A C 1
ATOM 694 O O . SER A 1 90 ? 2.812 -4.790 9.487 1.00 87.81 90 SER A O 1
ATOM 696 N N . LEU A 1 91 ? 1.903 -3.234 10.818 1.00 88.44 91 LEU A N 1
ATOM 697 C CA . LEU A 1 91 ? 3.128 -2.439 10.954 1.00 88.44 91 LEU A CA 1
ATOM 698 C C . LEU A 1 91 ? 4.236 -3.205 11.692 1.00 88.44 91 LEU A C 1
ATOM 700 O O . LEU A 1 91 ? 5.384 -3.210 11.248 1.00 88.44 91 LEU A O 1
ATOM 704 N N . VAL A 1 92 ? 3.905 -3.871 12.801 1.00 88.94 92 VAL A N 1
ATOM 705 C CA . VAL A 1 92 ? 4.876 -4.662 13.575 1.00 88.94 92 VAL A CA 1
ATOM 706 C C . VAL A 1 92 ? 5.400 -5.835 12.746 1.00 88.94 92 VAL A C 1
ATOM 708 O O . VAL A 1 92 ? 6.611 -6.047 12.668 1.00 88.94 92 VAL A O 1
ATOM 711 N N . TRP A 1 93 ? 4.502 -6.565 12.082 1.00 85.00 93 TRP A N 1
ATOM 712 C CA . TRP A 1 93 ? 4.858 -7.741 11.293 1.00 85.00 93 TRP A CA 1
ATOM 713 C C . TRP A 1 93 ? 5.587 -7.384 9.988 1.00 85.00 93 TRP A C 1
ATOM 715 O O . TRP A 1 93 ? 6.709 -7.834 9.758 1.00 85.00 93 TRP A O 1
ATOM 725 N N . LEU A 1 94 ? 4.983 -6.555 9.131 1.00 78.56 94 LEU A N 1
ATOM 726 C CA . LEU A 1 94 ? 5.520 -6.244 7.799 1.00 78.56 94 LEU A CA 1
ATOM 727 C C . LEU A 1 94 ? 6.641 -5.200 7.848 1.00 78.56 94 LEU A C 1
ATOM 729 O O . LEU A 1 94 ? 7.585 -5.275 7.063 1.00 78.56 94 LEU A O 1
ATOM 733 N N . GLY A 1 95 ? 6.553 -4.238 8.769 1.00 78.50 95 GLY A N 1
ATOM 734 C CA . GLY A 1 95 ? 7.558 -3.192 8.933 1.00 78.50 95 GLY A CA 1
ATOM 735 C C . GLY A 1 95 ? 8.803 -3.709 9.647 1.00 78.50 95 GLY A C 1
ATOM 736 O O . GLY A 1 95 ? 9.875 -3.793 9.053 1.00 78.50 95 GLY A O 1
ATOM 737 N N . PHE A 1 96 ? 8.664 -4.077 10.922 1.00 82.94 96 PHE A N 1
ATOM 738 C CA . PHE A 1 96 ? 9.818 -4.387 11.771 1.00 82.94 96 PHE A CA 1
ATOM 739 C C . PHE A 1 96 ? 10.315 -5.827 11.622 1.00 82.94 96 PHE A C 1
ATOM 741 O O . PHE A 1 96 ? 11.522 -6.041 11.521 1.00 82.94 96 PHE A O 1
ATOM 748 N N . TRP A 1 97 ? 9.414 -6.815 11.589 1.00 82.06 97 TRP A N 1
ATOM 749 C CA . TRP A 1 97 ? 9.821 -8.224 11.559 1.00 82.06 97 TRP A CA 1
ATOM 750 C C . TRP A 1 97 ? 10.334 -8.654 10.184 1.00 82.06 97 TRP A C 1
ATOM 752 O O . TRP A 1 97 ? 11.415 -9.232 10.066 1.00 82.06 97 TRP A O 1
ATOM 762 N N . ARG A 1 98 ? 9.579 -8.341 9.123 1.00 74.75 98 ARG A N 1
ATOM 763 C CA . ARG A 1 98 ? 9.957 -8.678 7.743 1.00 74.75 98 ARG A CA 1
ATOM 764 C C . ARG A 1 98 ? 11.010 -7.759 7.132 1.00 74.75 98 ARG A C 1
ATOM 766 O O . ARG A 1 98 ? 11.632 -8.164 6.156 1.00 74.75 98 ARG A O 1
ATOM 773 N N . LYS A 1 99 ? 11.245 -6.579 7.723 1.00 71.50 99 LYS A N 1
ATOM 774 C CA . LYS A 1 99 ? 12.134 -5.526 7.193 1.00 71.50 99 LYS A CA 1
ATOM 775 C C . LYS A 1 99 ? 11.726 -5.055 5.787 1.00 71.50 99 LYS A C 1
ATOM 777 O O . LYS A 1 99 ? 12.572 -4.642 4.999 1.00 71.50 99 LYS A O 1
ATOM 782 N N . GLY A 1 100 ? 10.426 -5.112 5.489 1.00 66.00 100 GLY A N 1
ATOM 783 C CA . GLY A 1 100 ? 9.851 -4.791 4.184 1.00 66.00 100 GLY A CA 1
ATOM 784 C C . GLY A 1 100 ? 9.314 -6.016 3.438 1.00 66.00 100 GLY A C 1
ATOM 785 O O . GLY A 1 100 ? 9.848 -7.118 3.523 1.00 66.00 100 GLY A O 1
ATOM 786 N N . CYS A 1 101 ? 8.235 -5.806 2.689 1.00 71.06 101 CYS A N 1
ATOM 787 C CA . CYS A 1 101 ? 7.641 -6.770 1.765 1.00 71.06 101 CYS A CA 1
ATOM 788 C C . CYS A 1 101 ? 7.472 -6.113 0.388 1.00 71.06 101 CYS A C 1
ATOM 790 O O . CYS A 1 101 ? 7.651 -4.899 0.251 1.00 71.06 101 CYS A O 1
ATOM 792 N N . VAL A 1 102 ? 7.092 -6.891 -0.630 1.00 74.94 102 VAL A N 1
ATOM 793 C CA . VAL A 1 102 ? 6.723 -6.326 -1.936 1.00 74.94 102 VAL A CA 1
ATOM 794 C C . VAL A 1 102 ? 5.579 -5.332 -1.725 1.00 74.94 102 VAL A C 1
ATOM 796 O O . VAL A 1 102 ? 4.510 -5.686 -1.228 1.00 74.94 102 VAL A O 1
ATOM 799 N N . CYS A 1 103 ? 5.824 -4.064 -2.051 1.00 79.44 103 CYS A N 1
ATOM 800 C CA . CYS A 1 103 ? 4.828 -3.012 -1.911 1.00 79.44 103 CYS A CA 1
ATOM 801 C C . CYS A 1 103 ? 3.944 -2.985 -3.165 1.00 79.44 103 CYS A C 1
ATOM 803 O O . CYS A 1 103 ? 4.484 -2.802 -4.257 1.00 79.44 103 CYS A O 1
ATOM 805 N N . PRO A 1 104 ? 2.609 -3.069 -3.037 1.00 82.06 104 PRO A N 1
ATOM 806 C CA . PRO A 1 104 ? 1.699 -2.951 -4.178 1.00 82.06 104 PRO A CA 1
ATOM 807 C C . PRO A 1 104 ? 1.879 -1.648 -4.972 1.00 82.06 104 PRO A C 1
ATOM 809 O O . PRO A 1 104 ? 1.790 -1.640 -6.196 1.00 82.06 104 PRO A O 1
ATOM 812 N N . ILE A 1 105 ? 2.204 -0.545 -4.288 1.00 82.50 105 ILE A N 1
ATOM 813 C CA . ILE A 1 105 ? 2.462 0.751 -4.935 1.00 82.50 105 ILE A CA 1
ATOM 814 C C . ILE A 1 105 ? 3.778 0.703 -5.724 1.00 82.50 105 ILE A C 1
ATOM 816 O O . ILE A 1 105 ? 3.830 1.142 -6.867 1.00 82.50 105 ILE A O 1
ATOM 820 N N . GLY A 1 106 ? 4.827 0.112 -5.143 1.00 78.81 106 GLY A N 1
ATOM 821 C CA . GLY A 1 106 ? 6.114 -0.069 -5.822 1.00 78.81 106 GLY A CA 1
ATOM 822 C C . GLY A 1 106 ? 6.031 -1.036 -7.005 1.00 78.81 106 GLY A C 1
ATOM 823 O O . GLY A 1 106 ? 6.675 -0.818 -8.024 1.00 78.81 106 GLY A O 1
ATOM 824 N N . SER A 1 107 ? 5.171 -2.058 -6.928 1.00 82.25 107 SER A N 1
ATOM 825 C CA . SER A 1 107 ? 4.994 -3.019 -8.022 1.00 82.25 107 SER A CA 1
ATOM 826 C C . SER A 1 107 ? 4.422 -2.409 -9.299 1.00 82.25 107 SER A C 1
ATOM 828 O O . SER A 1 107 ? 4.569 -3.023 -10.348 1.00 82.25 107 SER A O 1
ATOM 830 N N . ILE A 1 108 ? 3.854 -1.196 -9.258 1.00 84.44 108 ILE A N 1
ATOM 831 C CA . ILE A 1 108 ? 3.456 -0.472 -10.476 1.00 84.44 108 ILE A CA 1
ATOM 832 C C . ILE A 1 108 ? 4.671 -0.275 -11.389 1.00 84.44 108 ILE A C 1
ATOM 834 O O . ILE A 1 108 ? 4.564 -0.492 -12.590 1.00 84.44 108 ILE A O 1
ATOM 838 N N . GLN A 1 109 ? 5.836 0.058 -10.825 1.00 81.69 109 GLN A N 1
ATOM 839 C CA . GLN A 1 109 ? 7.071 0.221 -11.596 1.00 81.69 109 GLN A CA 1
ATOM 840 C C . GLN A 1 109 ? 7.497 -1.105 -12.240 1.00 81.69 109 GLN A C 1
ATOM 842 O O . GLN A 1 109 ? 7.786 -1.133 -13.432 1.00 81.69 109 GLN A O 1
ATOM 847 N N . ASN A 1 110 ? 7.433 -2.212 -11.492 1.00 79.06 110 ASN A N 1
ATOM 848 C CA . ASN A 1 110 ? 7.756 -3.549 -12.008 1.00 79.06 110 ASN A CA 1
ATOM 849 C C . ASN A 1 110 ? 6.796 -3.988 -13.124 1.00 79.06 110 ASN A C 1
ATOM 851 O O . ASN A 1 110 ? 7.226 -4.572 -14.114 1.00 79.06 110 ASN A O 1
ATOM 855 N N . VAL A 1 111 ? 5.498 -3.703 -12.977 1.00 82.81 111 VAL A N 1
ATOM 856 C CA . VAL A 1 111 ? 4.475 -4.032 -13.980 1.00 82.81 111 VAL A CA 1
ATOM 857 C C . VAL A 1 111 ? 4.670 -3.195 -15.242 1.00 82.81 111 VAL A C 1
ATOM 859 O O . VAL A 1 111 ? 4.613 -3.736 -16.340 1.00 82.81 111 VAL A O 1
ATOM 862 N N . VAL A 1 112 ? 4.939 -1.894 -15.104 1.00 84.31 112 VAL A N 1
ATOM 863 C CA . VAL A 1 112 ? 5.220 -1.017 -16.250 1.00 84.31 112 VAL A CA 1
ATOM 864 C C . VAL A 1 112 ? 6.489 -1.465 -16.974 1.00 84.31 112 VAL A C 1
ATOM 866 O O . VAL A 1 112 ? 6.472 -1.557 -18.197 1.00 84.31 112 VAL A O 1
ATOM 869 N N . LEU A 1 113 ? 7.553 -1.817 -16.244 1.00 81.50 113 LEU A N 1
ATOM 870 C CA . LEU A 1 113 ? 8.792 -2.323 -16.839 1.00 81.50 113 LEU A CA 1
ATOM 871 C C . LEU A 1 113 ? 8.552 -3.607 -17.647 1.00 81.50 113 LEU A C 1
ATOM 873 O O . LEU A 1 113 ? 9.031 -3.714 -18.766 1.00 81.50 113 LEU A O 1
ATOM 877 N N . ALA A 1 114 ? 7.742 -4.530 -17.131 1.00 80.94 114 ALA A N 1
ATOM 878 C CA . ALA A 1 114 ? 7.385 -5.771 -17.823 1.00 80.94 114 ALA A CA 1
ATOM 879 C C . ALA A 1 114 ? 6.523 -5.570 -19.074 1.00 80.94 114 ALA A C 1
ATOM 881 O O . ALA A 1 114 ? 6.542 -6.389 -19.987 1.00 80.94 114 ALA A O 1
ATOM 882 N N . VAL A 1 115 ? 5.719 -4.505 -19.097 1.00 83.25 115 VAL A N 1
ATOM 883 C CA . VAL A 1 115 ? 4.895 -4.152 -20.260 1.00 83.25 115 VAL A CA 1
ATOM 884 C C . VAL A 1 115 ? 5.733 -3.448 -21.329 1.00 83.25 115 VAL A C 1
ATOM 886 O O . VAL A 1 115 ? 5.490 -3.649 -22.517 1.00 83.25 115 VAL A O 1
ATOM 889 N N . CYS A 1 116 ? 6.708 -2.633 -20.924 1.00 82.31 116 CYS A N 1
ATOM 890 C CA . CYS A 1 116 ? 7.554 -1.865 -21.835 1.00 82.31 116 CYS A CA 1
ATOM 891 C C . CYS A 1 116 ? 8.769 -2.649 -22.357 1.00 82.31 116 CYS A C 1
ATOM 893 O O . CYS A 1 116 ? 9.220 -2.369 -23.466 1.00 82.31 116 CYS A O 1
ATOM 895 N N . ASP A 1 117 ? 9.286 -3.620 -21.598 1.00 77.44 117 ASP A N 1
ATOM 896 C CA . ASP A 1 117 ? 10.435 -4.443 -21.978 1.00 77.44 117 ASP A CA 1
ATOM 897 C C . ASP A 1 117 ? 10.069 -5.944 -21.988 1.00 77.44 117 ASP A C 1
ATOM 899 O O . ASP A 1 117 ? 9.860 -6.540 -20.927 1.00 77.44 117 ASP A O 1
ATOM 903 N N . PRO A 1 118 ? 10.023 -6.596 -23.167 1.00 73.44 118 PRO A N 1
ATOM 904 C CA . PRO A 1 118 ? 9.671 -8.011 -23.284 1.00 73.44 118 PRO A CA 1
ATOM 905 C C . PRO A 1 118 ? 10.733 -8.959 -22.704 1.00 73.44 118 PRO A C 1
ATOM 907 O O . PRO A 1 118 ? 10.472 -10.156 -22.576 1.00 73.44 118 PRO A O 1
ATOM 910 N N . THR A 1 119 ? 11.930 -8.465 -22.374 1.00 75.94 119 THR A N 1
ATOM 911 C CA . THR A 1 119 ? 13.003 -9.267 -21.769 1.00 75.94 119 THR A CA 1
ATOM 912 C C . THR A 1 119 ? 12.900 -9.347 -20.243 1.00 75.94 119 THR A C 1
ATOM 914 O O . THR A 1 119 ? 13.553 -10.192 -19.627 1.00 75.94 119 THR A O 1
ATOM 917 N N . TYR A 1 120 ? 12.041 -8.529 -19.624 1.00 73.81 120 TYR A N 1
ATOM 918 C CA . TYR A 1 120 ? 11.857 -8.484 -18.178 1.00 73.81 120 TYR A CA 1
ATOM 919 C C . TYR A 1 120 ? 10.709 -9.399 -17.719 1.00 73.81 120 TYR A C 1
ATOM 921 O O . TYR A 1 120 ? 9.533 -9.146 -17.981 1.00 73.81 120 TYR A O 1
ATOM 929 N N . ALA A 1 121 ? 11.038 -10.469 -16.988 1.00 73.94 121 ALA A N 1
ATOM 930 C CA . ALA A 1 121 ? 10.053 -11.400 -16.435 1.00 73.94 121 ALA A CA 1
ATOM 931 C C . ALA A 1 121 ? 9.701 -11.055 -14.976 1.00 73.94 121 ALA A C 1
ATOM 933 O O . ALA A 1 121 ? 10.543 -11.149 -14.081 1.00 73.94 121 ALA A O 1
ATOM 934 N N . VAL A 1 122 ? 8.435 -10.713 -14.716 1.00 73.69 122 VAL A N 1
ATOM 935 C CA . VAL A 1 122 ? 7.942 -10.417 -13.358 1.00 73.69 122 VAL A CA 1
ATOM 936 C C . VAL A 1 122 ? 7.522 -11.702 -12.638 1.00 73.69 122 VAL A C 1
ATOM 938 O O . VAL A 1 122 ? 6.707 -12.458 -13.174 1.00 73.69 122 VAL A O 1
ATOM 941 N N . PRO A 1 123 ? 7.986 -11.942 -11.396 1.00 77.81 123 PRO A N 1
ATOM 942 C CA . PRO A 1 123 ? 7.517 -13.063 -10.589 1.00 77.81 123 PRO A CA 1
ATOM 943 C C . PRO A 1 123 ? 6.000 -13.019 -10.356 1.00 77.81 123 PRO A C 1
ATOM 945 O O . PRO A 1 123 ? 5.434 -11.971 -10.035 1.00 77.81 123 PRO A O 1
ATOM 948 N N . ALA A 1 124 ? 5.335 -14.175 -10.427 1.00 80.38 124 ALA A N 1
ATOM 949 C CA . ALA A 1 124 ? 3.882 -14.270 -10.247 1.00 80.38 124 ALA A CA 1
ATOM 950 C C . ALA A 1 124 ? 3.403 -13.718 -8.887 1.00 80.38 124 ALA A C 1
ATOM 952 O O . ALA A 1 124 ? 2.326 -13.129 -8.796 1.00 80.38 124 ALA A O 1
ATOM 953 N N . ALA A 1 125 ? 4.224 -13.845 -7.839 1.00 79.56 125 ALA A N 1
ATOM 954 C CA . ALA A 1 125 ? 3.942 -13.266 -6.530 1.00 79.56 125 ALA A CA 1
ATOM 955 C C . ALA A 1 125 ? 3.821 -11.732 -6.592 1.00 79.56 125 ALA A C 1
ATOM 957 O O . ALA A 1 125 ? 2.871 -11.175 -6.048 1.00 79.56 125 ALA A O 1
ATOM 958 N N . VAL A 1 126 ? 4.715 -11.042 -7.311 1.00 80.88 126 VAL A N 1
ATOM 959 C CA . VAL A 1 126 ? 4.683 -9.575 -7.469 1.00 80.88 126 VAL A CA 1
ATOM 960 C C . VAL A 1 126 ? 3.413 -9.133 -8.199 1.00 80.88 126 VAL A C 1
ATOM 962 O O . VAL A 1 126 ? 2.760 -8.181 -7.773 1.00 80.88 126 VAL A O 1
ATOM 965 N N . MET A 1 127 ? 3.008 -9.870 -9.238 1.00 84.69 127 MET A N 1
ATOM 966 C CA . MET A 1 127 ? 1.737 -9.630 -9.934 1.00 84.69 127 MET A CA 1
ATOM 967 C C . MET A 1 127 ? 0.533 -9.790 -9.002 1.00 84.69 127 MET A C 1
ATOM 969 O O . MET A 1 127 ? -0.398 -8.987 -9.048 1.00 84.69 127 MET A O 1
ATOM 973 N N . ALA A 1 128 ? 0.552 -10.789 -8.119 1.00 87.94 128 ALA A N 1
ATOM 974 C CA . ALA A 1 128 ? -0.512 -10.990 -7.142 1.00 87.94 128 ALA A CA 1
ATOM 975 C C . ALA A 1 128 ? -0.542 -9.876 -6.076 1.00 87.94 128 ALA A C 1
ATOM 977 O O . ALA A 1 128 ? -1.622 -9.403 -5.722 1.00 87.94 128 ALA A O 1
ATOM 978 N N . PHE A 1 129 ? 0.622 -9.399 -5.620 1.00 87.12 129 PHE A N 1
ATOM 979 C CA . PHE A 1 129 ? 0.744 -8.240 -4.725 1.00 87.12 129 PHE A CA 1
ATOM 980 C C . PHE A 1 129 ? 0.188 -6.953 -5.342 1.00 87.12 129 PHE A C 1
ATOM 982 O O . PHE A 1 129 ? -0.392 -6.142 -4.623 1.00 87.12 129 PHE A O 1
ATOM 989 N N . PHE A 1 130 ? 0.324 -6.776 -6.655 1.00 89.12 130 PHE A N 1
ATOM 990 C CA . PHE A 1 130 ? -0.293 -5.675 -7.391 1.00 89.12 130 PHE A CA 1
ATOM 991 C C . PHE A 1 130 ? -1.815 -5.852 -7.528 1.00 89.12 130 PHE A C 1
ATOM 993 O O . PHE A 1 130 ? -2.589 -4.952 -7.199 1.00 89.12 130 PHE A O 1
ATOM 1000 N N . ALA A 1 131 ? -2.257 -7.024 -7.990 1.00 92.06 131 ALA A N 1
ATOM 1001 C CA . ALA A 1 131 ? -3.650 -7.260 -8.359 1.00 92.06 131 ALA A CA 1
ATOM 1002 C C . ALA A 1 131 ? -4.595 -7.364 -7.152 1.00 92.06 131 ALA A C 1
ATOM 1004 O O . ALA A 1 131 ? -5.718 -6.867 -7.205 1.00 92.06 131 ALA A O 1
ATOM 1005 N N . LEU A 1 132 ? -4.170 -7.991 -6.052 1.00 92.62 132 LEU A N 1
ATOM 1006 C CA . LEU A 1 132 ? -5.056 -8.249 -4.914 1.00 92.62 132 LEU A CA 1
ATOM 1007 C C . LEU A 1 132 ? -5.595 -6.980 -4.247 1.00 92.62 132 LEU A C 1
ATOM 1009 O O . LEU A 1 132 ? -6.812 -6.891 -4.081 1.00 92.62 132 LEU A O 1
ATOM 1013 N N . PRO A 1 133 ? -4.766 -5.981 -3.890 1.00 91.31 133 PRO A N 1
ATOM 1014 C CA . PRO A 1 133 ? -5.272 -4.730 -3.345 1.00 91.31 133 PRO A CA 1
ATOM 1015 C C . PRO A 1 133 ? -6.227 -4.026 -4.305 1.00 91.31 133 PRO A C 1
ATOM 1017 O O . PRO A 1 133 ? -7.227 -3.502 -3.837 1.00 91.31 133 PRO A O 1
ATOM 1020 N N . LEU A 1 134 ? -5.976 -4.059 -5.620 1.00 92.19 134 LEU A N 1
ATOM 1021 C CA . LEU A 1 134 ? -6.870 -3.475 -6.630 1.00 92.19 134 LEU A CA 1
ATOM 1022 C C . LEU A 1 134 ? -8.240 -4.158 -6.662 1.00 92.19 134 LEU A C 1
ATOM 1024 O O . LEU A 1 134 ? -9.270 -3.488 -6.655 1.00 92.19 134 LEU A O 1
ATOM 1028 N N . VAL A 1 135 ? -8.264 -5.491 -6.664 1.00 94.44 135 VAL A N 1
ATOM 1029 C CA . VAL A 1 135 ? -9.517 -6.254 -6.628 1.00 94.44 135 VAL A CA 1
ATOM 1030 C C . VAL A 1 135 ? -10.274 -5.948 -5.338 1.00 94.44 135 VAL A C 1
ATOM 1032 O O . VAL A 1 135 ? -11.454 -5.609 -5.371 1.00 94.44 135 VAL A O 1
ATOM 1035 N N . PHE A 1 136 ? -9.600 -6.004 -4.191 1.00 93.69 136 PHE A N 1
ATOM 1036 C CA . PHE A 1 136 ? -10.241 -5.719 -2.911 1.00 93.69 136 PHE A CA 1
ATOM 1037 C C . PHE A 1 136 ? -10.721 -4.273 -2.806 1.00 93.69 136 PHE A C 1
ATOM 1039 O O . PHE A 1 136 ? -11.777 -4.042 -2.221 1.00 93.69 136 PHE A O 1
ATOM 1046 N N . THR A 1 137 ? -10.004 -3.300 -3.371 1.00 91.88 137 THR A N 1
ATOM 1047 C CA . THR A 1 137 ? -10.446 -1.905 -3.318 1.00 91.88 137 THR A CA 1
ATOM 1048 C C . THR A 1 137 ? -11.647 -1.633 -4.200 1.00 91.88 137 THR A C 1
ATOM 1050 O O . THR A 1 137 ? -12.518 -0.865 -3.789 1.00 91.88 137 THR A O 1
ATOM 1053 N N . LEU A 1 138 ? -11.738 -2.304 -5.349 1.00 93.88 138 LEU A N 1
ATOM 1054 C CA . LEU A 1 138 ? -12.893 -2.234 -6.237 1.00 93.88 138 LEU A CA 1
ATOM 1055 C C . LEU A 1 138 ? -14.181 -2.699 -5.538 1.00 93.88 138 LEU A C 1
ATOM 1057 O O . LEU A 1 138 ? -15.215 -2.052 -5.671 1.00 93.88 138 LEU A O 1
ATOM 1061 N N . PHE A 1 139 ? -14.118 -3.796 -4.776 1.00 94.00 139 PHE A N 1
ATOM 1062 C CA . PHE A 1 139 ? -15.305 -4.396 -4.151 1.00 94.00 139 PHE A CA 1
ATOM 1063 C C . PHE A 1 139 ? -15.576 -3.916 -2.720 1.00 94.00 139 PHE A C 1
ATOM 1065 O O . PHE A 1 139 ? -16.732 -3.802 -2.318 1.00 94.00 139 PHE A O 1
ATOM 1072 N N . PHE A 1 140 ? -14.533 -3.641 -1.936 1.00 91.25 140 PHE A N 1
ATOM 1073 C CA . PHE A 1 140 ? -14.638 -3.408 -0.491 1.00 91.25 140 PHE A CA 1
ATOM 1074 C C . PHE A 1 140 ? -14.129 -2.025 -0.047 1.00 91.25 140 PHE A C 1
ATOM 1076 O O . PHE A 1 140 ? -14.198 -1.694 1.139 1.00 91.25 140 PHE A O 1
ATOM 1083 N N . GLY A 1 141 ? -13.646 -1.187 -0.970 1.00 88.31 141 GLY A N 1
ATOM 1084 C CA . GLY A 1 141 ? -13.150 0.163 -0.685 1.00 88.31 141 GLY A CA 1
ATOM 1085 C C . GLY A 1 141 ? -11.704 0.200 -0.173 1.00 88.31 141 GLY A C 1
ATOM 1086 O O . GLY A 1 141 ? -10.918 -0.708 -0.394 1.00 88.31 141 GLY A O 1
ATOM 1087 N N . ARG A 1 142 ? -11.297 1.2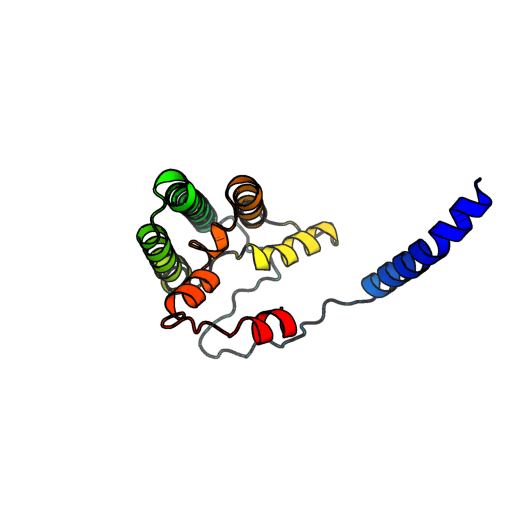71 0.521 1.00 87.25 142 ARG A N 1
ATOM 1088 C CA . ARG A 1 142 ? -9.882 1.548 0.887 1.00 87.25 142 ARG A CA 1
ATOM 1089 C C . ARG A 1 142 ? -9.307 0.653 2.011 1.00 87.25 142 ARG A C 1
ATOM 1091 O O . ARG A 1 142 ? -8.632 1.150 2.908 1.00 87.25 142 ARG A O 1
ATOM 1098 N N . THR A 1 143 ? -9.555 -0.655 1.989 1.00 89.31 143 THR A N 1
ATOM 1099 C CA . THR A 1 143 ? -9.184 -1.615 3.048 1.00 89.31 143 THR A CA 1
ATOM 1100 C C . THR A 1 143 ? -7.673 -1.820 3.168 1.00 89.31 143 THR A C 1
ATOM 1102 O O . THR A 1 143 ? -7.161 -1.908 4.283 1.00 89.31 143 THR A O 1
ATOM 1105 N N . PHE A 1 144 ? -6.944 -1.809 2.045 1.00 90.00 144 PHE A N 1
ATOM 1106 C CA . PHE A 1 144 ? -5.484 -1.932 2.039 1.00 90.00 144 PHE A CA 1
ATOM 1107 C C . PHE A 1 144 ? -4.808 -0.782 2.800 1.00 90.00 144 PHE A C 1
ATOM 1109 O O . PHE A 1 144 ? -4.101 -1.015 3.780 1.00 90.00 144 PHE A O 1
ATOM 1116 N N . CYS A 1 145 ? -5.062 0.463 2.386 1.00 86.62 145 CYS A N 1
ATOM 1117 C CA . CYS A 1 145 ? -4.449 1.639 3.005 1.00 86.62 145 CYS A CA 1
ATOM 1118 C C . CYS A 1 145 ? -4.923 1.866 4.447 1.00 86.62 145 CYS A C 1
ATOM 1120 O O . CYS A 1 145 ? -4.165 2.404 5.244 1.00 86.62 145 CYS A O 1
ATOM 1122 N N . ALA A 1 146 ? -6.145 1.447 4.792 1.00 85.44 146 ALA A N 1
ATOM 1123 C CA . ALA A 1 146 ? -6.704 1.664 6.124 1.00 85.44 146 ALA A CA 1
ATOM 1124 C C . ALA A 1 146 ? -6.152 0.720 7.206 1.00 85.44 146 ALA A C 1
ATOM 1126 O O . ALA A 1 146 ? -6.208 1.073 8.381 1.00 85.44 146 ALA A O 1
ATOM 1127 N N . ALA A 1 147 ? -5.688 -0.487 6.853 1.00 87.12 147 ALA A N 1
ATOM 1128 C CA . ALA A 1 147 ? -5.349 -1.489 7.871 1.00 87.12 147 ALA A CA 1
ATOM 1129 C C . ALA A 1 147 ? -4.188 -2.439 7.548 1.00 87.12 147 ALA A C 1
ATOM 1131 O O . ALA A 1 147 ? -3.716 -3.116 8.455 1.00 87.12 147 ALA A O 1
ATOM 1132 N N . VAL A 1 148 ? -3.731 -2.531 6.298 1.00 89.56 148 VAL A N 1
ATOM 1133 C CA . VAL A 1 148 ? -2.697 -3.508 5.900 1.00 89.56 148 VAL A CA 1
ATOM 1134 C C . VAL A 1 148 ? -1.398 -2.817 5.488 1.00 89.56 148 VAL A C 1
ATOM 1136 O O . VAL A 1 148 ? -0.306 -3.314 5.750 1.00 89.56 148 VAL A O 1
ATOM 1139 N N . CYS A 1 149 ? -1.496 -1.643 4.865 1.00 88.50 149 CYS A N 1
ATOM 1140 C CA . CYS A 1 149 ? -0.338 -0.865 4.455 1.00 88.50 149 CYS A CA 1
ATOM 1141 C C . CYS A 1 149 ? 0.430 -0.341 5.685 1.00 88.50 149 CYS A C 1
ATOM 1143 O O . CYS A 1 149 ? -0.167 0.378 6.488 1.00 88.50 149 CYS A O 1
ATOM 1145 N N . PRO A 1 150 ? 1.745 -0.601 5.823 1.00 83.75 150 PRO A N 1
ATOM 1146 C CA . PRO A 1 150 ? 2.527 -0.092 6.951 1.00 83.75 150 PRO A CA 1
ATOM 1147 C C . PRO A 1 150 ? 2.626 1.441 6.948 1.00 83.75 150 PRO A C 1
ATOM 1149 O O . PRO A 1 150 ? 2.587 2.051 8.011 1.00 83.75 150 PRO A O 1
ATOM 1152 N N . LEU A 1 151 ? 2.683 2.079 5.770 1.00 84.44 151 LEU A N 1
ATOM 1153 C CA . LEU A 1 151 ? 2.661 3.545 5.666 1.00 84.44 151 LEU A CA 1
ATOM 1154 C C . LEU A 1 151 ? 1.308 4.125 6.093 1.00 84.44 151 LEU A C 1
ATOM 1156 O O . LEU A 1 151 ? 1.272 5.110 6.824 1.00 84.44 151 LEU A O 1
ATOM 1160 N N . GLY A 1 152 ? 0.204 3.493 5.688 1.00 85.88 152 GLY A N 1
ATOM 1161 C CA . GLY A 1 152 ? -1.135 3.884 6.135 1.00 85.88 152 GLY A CA 1
ATOM 1162 C C . GLY A 1 152 ? -1.327 3.673 7.638 1.00 85.88 152 GLY A C 1
ATOM 1163 O O . GLY A 1 152 ? -1.818 4.558 8.332 1.00 85.88 152 GLY A O 1
ATOM 1164 N N . ALA A 1 153 ? -0.849 2.546 8.172 1.00 85.88 153 ALA A N 1
ATOM 1165 C CA . ALA A 1 153 ? -0.872 2.262 9.602 1.00 85.88 153 ALA A CA 1
ATOM 1166 C C . ALA A 1 153 ? -0.068 3.290 10.406 1.00 85.88 153 ALA A C 1
ATOM 1168 O O . ALA A 1 153 ? -0.519 3.732 11.459 1.00 85.88 153 ALA A O 1
ATOM 1169 N N . LEU A 1 154 ? 1.101 3.701 9.907 1.00 87.00 154 LEU A N 1
ATOM 1170 C CA . LEU A 1 154 ? 1.909 4.731 10.550 1.00 87.00 154 LEU A CA 1
ATOM 1171 C C . LEU A 1 154 ? 1.183 6.082 10.566 1.00 87.00 154 LEU A C 1
ATOM 1173 O O . LEU A 1 154 ? 1.138 6.725 11.611 1.00 87.00 154 LEU A O 1
ATOM 1177 N N . GLN A 1 155 ? 0.582 6.491 9.443 1.00 88.06 155 GLN A N 1
ATOM 1178 C CA . GLN A 1 155 ? -0.220 7.718 9.374 1.00 88.06 155 GLN A CA 1
ATOM 1179 C C . GLN A 1 155 ? -1.357 7.694 10.400 1.00 88.06 155 GLN A C 1
ATOM 1181 O O . GLN A 1 155 ? -1.541 8.660 11.136 1.00 88.06 155 GLN A O 1
ATOM 1186 N N . GLU A 1 156 ? -2.053 6.565 10.511 1.00 85.06 156 GLU A N 1
ATOM 1187 C CA . GLU A 1 156 ? -3.206 6.439 11.397 1.00 85.06 156 GLU A CA 1
ATOM 1188 C C . GLU A 1 156 ? -2.824 6.344 12.883 1.00 85.06 156 GLU A C 1
ATOM 1190 O O . GLU A 1 156 ? -3.564 6.815 13.748 1.00 85.06 156 GLU A O 1
ATOM 1195 N N . LEU A 1 157 ? -1.643 5.800 13.196 1.00 83.81 157 LEU A N 1
ATOM 1196 C CA . LEU A 1 157 ? -1.085 5.778 14.553 1.00 83.81 157 LEU A CA 1
ATOM 1197 C C . LEU A 1 157 ? -0.544 7.146 14.990 1.00 83.81 157 LEU A C 1
ATOM 1199 O O . LEU A 1 157 ? -0.667 7.508 16.160 1.00 83.81 157 LEU A O 1
ATOM 1203 N N . VAL A 1 158 ? 0.057 7.904 14.069 1.00 86.31 158 VAL A N 1
ATOM 1204 C CA . VAL A 1 158 ? 0.632 9.233 14.349 1.00 86.31 158 VAL A CA 1
ATOM 1205 C C . VAL A 1 158 ? -0.437 10.332 14.338 1.00 86.31 158 VAL A C 1
ATOM 1207 O O . VAL A 1 158 ? -0.227 11.400 14.917 1.00 86.31 158 VAL A O 1
ATOM 1210 N N . ALA A 1 159 ? -1.618 10.078 13.769 1.00 82.81 159 ALA A N 1
ATOM 1211 C CA . ALA A 1 159 ? -2.781 10.962 13.824 1.00 82.81 159 ALA A CA 1
ATOM 1212 C C . ALA A 1 159 ? -3.417 11.027 15.235 1.00 82.81 159 ALA A C 1
ATOM 1214 O O . ALA A 1 159 ? -4.583 10.697 15.441 1.00 82.81 159 ALA A O 1
ATOM 1215 N N . VAL A 1 160 ? -2.654 11.491 16.232 1.00 75.88 160 VAL A N 1
ATOM 1216 C CA . VAL A 1 160 ? -3.059 11.547 17.649 1.00 75.88 160 VAL A CA 1
ATOM 1217 C C . VAL A 1 160 ? -4.159 12.587 17.889 1.00 75.88 160 VAL A C 1
ATOM 1219 O O . VAL A 1 160 ? -5.037 12.389 18.730 1.00 75.88 160 VAL A O 1
ATOM 1222 N N . ARG A 1 161 ? -4.123 13.714 17.167 1.00 78.31 161 ARG A N 1
ATOM 1223 C CA . ARG A 1 161 ? -5.118 14.793 17.266 1.00 78.31 161 ARG A CA 1
ATOM 1224 C C . ARG A 1 161 ? -5.444 15.362 15.886 1.00 78.31 161 ARG A C 1
ATOM 1226 O O . ARG A 1 161 ? -4.821 16.344 15.486 1.00 78.31 161 ARG A O 1
ATOM 1233 N N . PRO A 1 162 ? -6.418 14.787 15.162 1.00 76.19 162 PRO A N 1
ATOM 1234 C CA . PRO A 1 162 ? -6.909 15.404 13.939 1.00 76.19 162 PRO A CA 1
ATOM 1235 C C . PRO A 1 162 ? -7.506 16.778 14.274 1.00 76.19 162 PRO A C 1
ATOM 1237 O O . PRO A 1 162 ? -8.483 16.883 15.020 1.00 76.19 162 PRO A O 1
ATOM 1240 N N . VAL A 1 163 ? -6.888 17.840 13.758 1.00 82.62 163 VAL A N 1
ATOM 1241 C CA . VAL A 1 163 ? -7.385 19.212 13.892 1.00 82.62 163 VAL A CA 1
ATOM 1242 C C . VAL A 1 163 ? -8.477 19.412 12.849 1.00 82.62 163 VAL A C 1
ATOM 1244 O O . VAL A 1 163 ? -8.239 19.229 11.659 1.00 82.62 163 VAL A O 1
ATOM 1247 N N . LYS A 1 164 ? -9.683 19.782 13.289 1.00 82.88 164 LYS A N 1
ATOM 1248 C CA . LYS A 1 164 ? -10.747 20.188 12.367 1.00 82.88 164 LYS A CA 1
ATOM 1249 C C . LYS A 1 164 ? -10.412 21.571 11.825 1.00 82.88 164 LYS A C 1
ATOM 1251 O O . LYS A 1 164 ? -10.383 22.534 12.589 1.00 82.88 164 LYS A O 1
ATOM 1256 N N . VAL A 1 165 ? -10.144 21.656 10.530 1.00 87.56 165 VAL A N 1
ATOM 1257 C CA . VAL A 1 165 ? -9.968 22.934 9.841 1.00 87.56 165 VAL A CA 1
ATOM 1258 C C . VAL A 1 165 ? -11.331 23.589 9.583 1.00 87.56 165 VAL A C 1
ATOM 1260 O O . VAL A 1 165 ? -12.328 22.889 9.404 1.00 87.56 165 VAL A O 1
ATOM 1263 N N . PRO A 1 166 ? -11.419 24.930 9.623 1.00 89.69 166 PRO A N 1
ATOM 1264 C CA . PRO A 1 166 ? -12.656 25.636 9.317 1.00 89.69 166 PRO A CA 1
ATOM 1265 C C . PRO A 1 166 ? -13.039 25.446 7.843 1.00 89.69 166 PRO A C 1
ATOM 1267 O O . PRO A 1 166 ? -12.180 25.466 6.964 1.00 89.69 166 PRO A O 1
ATOM 1270 N N . VAL A 1 167 ? -14.344 25.332 7.576 1.00 88.62 167 VAL A N 1
ATOM 1271 C CA . VAL A 1 167 ? -14.914 24.951 6.265 1.00 88.62 167 VAL A CA 1
ATOM 1272 C C . VAL A 1 167 ? -14.449 25.852 5.111 1.00 88.62 167 VAL A C 1
ATOM 1274 O O . VAL A 1 167 ? -14.269 25.377 3.992 1.00 88.62 167 VAL A O 1
ATOM 1277 N N . TRP A 1 168 ? -14.214 27.143 5.377 1.00 91.44 168 TRP A N 1
ATOM 1278 C CA . TRP A 1 168 ? -13.665 28.093 4.396 1.00 91.44 168 TRP A CA 1
ATOM 1279 C C . TRP A 1 168 ? -12.253 27.705 3.927 1.00 91.44 168 TRP A C 1
ATOM 1281 O O . TRP A 1 168 ? -11.955 27.806 2.741 1.00 91.44 168 TRP A O 1
ATOM 1291 N N . LEU A 1 169 ? -11.401 27.237 4.842 1.00 88.38 169 LEU A N 1
ATOM 1292 C CA . LEU A 1 169 ? -10.031 26.835 4.527 1.00 88.38 169 LEU A CA 1
ATOM 1293 C C . LEU A 1 169 ? -10.014 25.489 3.791 1.00 88.38 169 LEU A C 1
ATOM 1295 O O . LEU A 1 169 ? -9.209 25.289 2.888 1.00 88.38 169 LEU A O 1
ATOM 1299 N N . GLU A 1 170 ? -10.948 24.604 4.143 1.00 86.62 170 GLU A N 1
ATOM 1300 C CA . GLU A 1 170 ? -11.170 23.325 3.464 1.00 86.62 170 GLU A CA 1
ATOM 1301 C C . GLU A 1 170 ? -11.583 23.517 1.995 1.00 86.62 170 GLU A C 1
ATOM 1303 O O . GLU A 1 170 ? -11.050 22.837 1.130 1.00 86.62 170 GLU A O 1
ATOM 1308 N N . HIS A 1 171 ? -12.454 24.487 1.691 1.00 86.94 171 HIS A N 1
ATOM 1309 C CA . HIS A 1 171 ? -12.854 24.795 0.307 1.00 86.94 171 HIS A CA 1
ATOM 1310 C C . HIS A 1 171 ? -11.772 25.514 -0.508 1.00 86.94 171 HIS A C 1
ATOM 1312 O O . HIS A 1 171 ? -11.795 25.455 -1.731 1.00 86.94 171 HIS A O 1
ATOM 1318 N N . ALA A 1 172 ? -10.863 26.242 0.146 1.00 86.00 172 ALA A N 1
ATOM 1319 C CA . ALA A 1 172 ? -9.808 26.982 -0.544 1.00 86.00 172 ALA A CA 1
ATOM 1320 C C . ALA A 1 172 ? -8.595 26.106 -0.906 1.00 86.00 172 ALA A C 1
ATOM 1322 O O . ALA A 1 172 ? -7.868 26.437 -1.840 1.00 86.00 172 ALA A O 1
ATOM 1323 N N . LEU A 1 173 ? -8.355 25.028 -0.150 1.00 74.88 173 LEU A N 1
ATOM 1324 C CA . LEU A 1 173 ? -7.191 24.143 -0.297 1.00 74.88 173 LEU A CA 1
ATOM 1325 C C . LEU A 1 173 ? -7.536 22.730 -0.807 1.00 74.88 173 LEU A C 1
ATOM 1327 O O . LEU A 1 173 ? -6.609 21.955 -1.045 1.00 74.88 173 LEU A O 1
ATOM 1331 N N . GLY A 1 174 ? -8.825 22.388 -0.916 1.00 53.41 174 GLY A N 1
ATOM 1332 C CA . GLY A 1 174 ? -9.334 21.075 -1.335 1.00 53.41 174 GLY A CA 1
ATOM 1333 C C . GLY A 1 174 ? -9.737 21.013 -2.799 1.00 53.41 174 GLY A C 1
ATOM 1334 O O . GLY A 1 174 ? -10.537 21.876 -3.219 1.00 53.41 174 GLY A O 1
#

pLDDT: mean 79.09, std 12.32, range [47.19, 94.94]

Solvent-accessible surface area (backbone atoms only — not comparable to full-atom values): 10345 Å² total; per-residue (Å²): 111,70,72,62,53,49,66,64,44,46,79,54,50,53,58,50,52,51,50,53,56,54,54,71,70,55,73,93,66,79,91,66,80,79,81,90,56,94,88,53,84,79,79,76,81,88,54,80,76,74,75,90,56,76,63,57,60,54,52,51,51,50,49,52,51,42,44,51,51,30,36,44,26,60,72,72,68,61,34,68,68,56,32,53,51,42,7,53,51,28,27,51,46,42,45,67,71,56,68,54,69,88,45,44,77,62,35,50,58,56,52,50,47,37,73,75,33,92,86,48,82,74,57,69,66,56,54,48,47,39,47,50,55,53,55,46,33,75,78,62,37,71,31,44,52,60,17,45,32,43,69,36,19,49,53,61,66,68,56,78,72,82,75,85,73,58,70,72,59,49,64,74,76,100

Organism: NCBI:txid412755

Mean predicted aligned error: 12.19 Å

Radius of gyration: 21.52 Å; Cα contacts (8 Å, |Δi|>4): 125; chains: 1; bounding box: 47×48×60 Å

Foldseek 3Di:
DVVVVCVVCCVVVVVVVVVVVVVVVDDPDPPDDDDDDPPDDDDDPPDDPDDDDPVLVVVLVVLVVQLVQLLCCVPPVVDLVSLLVLLVVLLCCQVVVVVHDQALVVLVVVVVCVVVDVVRDDDPSSVSNNVVCVVSCVPRNPSCLRGNDNVSSVVVVVPPDDDDDDPVVVVVPD

Sequence (174 aa):
MIRQLLIILTPILLPLILLMVLAHAAMAQELIPIPDFTKYQIKDTINPPGPVQTSEYLDLAALLAGLSLASWFALVKRSRRGLYLLAAASLVWLGFWRKGCVCPIGSIQNVVLAVCDPTYAVPAAVMAFFALPLVFTLFFGRTFCAAVCPLGALQELVAVRPVKVPVWLEHALG

InterPro domains:
  IPR017896 4Fe-4S ferredoxin-type, iron-sulphur binding domain [PF12801] (125-162)